Protein 4WBR (pdb70)

Solvent-accessible surface area: 8070 Å² total; per-residue (Å²): 97,42,15,19,79,0,104,6,45,10,26,84,47,123,90,10,40,33,157,69,11,120,56,81,2,1,1,0,0,0,0,2,19,89,12,98,88,66,0,43,72,13,0,111,63,3,8,66,3,2,183,36,5,43,181,31,1,85,116,10,22,3,2,0,1,1,6,2,32,119,55,1,65,40,78,51,0,113,109,38,9,88,100,34,14,114,71,3,43,0,0,5,19,94,81,74,27,4,57,87,0,30,102,23,9,135,16,123,33,114,90,50,109,78,174,153,77,70,20,43,21,69,30,24,52,108,8,16,4,5,38,125,100,30,94,54,57,41,72,17,73,28,193,73,64,47,115,94,1,2,59,29,0,85,170,55,85

Radius of gyration: 14.7 Å; Cα contacts (8 Å, |Δi|>4): 330; chains: 1; bounding box: 41×32×36 Å

Sequence (157 aa):
AIGGPFQQLTDQNGKAVTDKSLKGKPTLIFFGYTHCPDVCPTSLFEISEVLRAMMGKDADDKVNAIFISVDPERDTPATMMKNYLSSSFDPHLEGLSGDPAEIAKVITSYRVYAKKVPTKDGDYTMMDHTALIIYLMDRDGRFVSSPFNLKKRTPEEAAADLKRYL

Secondary structure (DSSP, 8-state):
------EEEETTS-EEETGGGTTS-EEEEEE-TT-SSHHHHHHHHHHHHHHHTGGGGGGSEEEEEES-TTT--HHHHHHHHTTS-TT-EEEE--HHHHHHHHHHTT--EEEEE-STT-EEEEE--PEEEE-TTS-EEEE---SS-HHHHHHHHHTT-

Foldseek 3Di:
DAFDWFWWAWLVRHIDILVNQAQAKEKEFEFALPDDPLVVVLQQLVLLLLVLLPPCSVRHQYEYEYPCQVPCDSPNVVVSCVVGRPRYIYTHHDNVRSVVRCVRNVKDWDWADDPDPDTGIDIDRWMWIAANRRHTDDTADSPDGSNVSNVVSVVRD

B-factor: mean 20.03, std 14.53, range [6.26, 121.95]

Structure (mmCIF, N/CA/C/O backbone):
data_4WBR
#
_entry.id   4WBR
#
_cell.length_a   92.860
_cell.length_b   44.760
_cell.length_c   40.000
_cell.angle_alpha   90.000
_cell.angle_beta   90.000
_cell.angle_gamma   90.000
#
_symmetry.space_group_name_H-M   'P 21 21 2'
#
loop_
_entity.id
_entity.type
_entity.pdbx_description
1 polymer 'Blr1131 protein'
2 non-polymer 'COPPER (II) ION'
3 water water
#
loop_
_atom_site.group_PDB
_atom_site.id
_atom_site.type_symbol
_atom_site.label_atom_id
_atom_site.label_alt_id
_atom_site.label_comp_id
_atom_site.label_asym_id
_atom_site.label_entity_id
_atom_site.label_seq_id
_atom_site.pdbx_PDB_ins_code
_atom_site.Cartn_x
_atom_site.Cartn_y
_atom_site.Cartn_z
_atom_site.occupancy
_atom_site.B_iso_or_equiv
_atom_site.auth_seq_id
_atom_site.auth_comp_id
_atom_site.auth_asym_id
_atom_site.auth_atom_id
_atom_site.pdbx_PDB_model_num
ATOM 1 N N . ALA A 1 1 ? -13.386 -13.210 -8.135 1.00 49.45 40 ALA D N 1
ATOM 2 C CA . ALA A 1 1 ? -12.979 -11.994 -7.402 1.00 35.65 40 ALA D CA 1
ATOM 3 C C . ALA A 1 1 ? -13.936 -10.933 -7.799 1.00 33.59 40 ALA D C 1
ATOM 4 O O . ALA A 1 1 ? -14.178 -10.730 -9.001 1.00 33.31 40 ALA D O 1
ATOM 6 N N . ILE A 1 2 ? -14.376 -10.175 -6.787 1.00 22.16 41 ILE D N 1
ATOM 7 C CA . ILE A 1 2 ? -15.341 -9.072 -6.991 1.00 19.78 41 ILE D CA 1
ATOM 8 C C . ILE A 1 2 ? -14.525 -7.908 -7.527 1.00 18.21 41 ILE D C 1
ATOM 9 O O . ILE A 1 2 ? -13.564 -7.460 -6.867 1.00 22.07 41 ILE D O 1
ATOM 14 N N . GLY A 1 3 ? -14.892 -7.409 -8.703 1.00 16.39 42 GLY D N 1
ATOM 15 C CA . GLY A 1 3 ? -14.206 -6.305 -9.347 1.00 18.20 42 GLY D CA 1
ATOM 16 C C . GLY A 1 3 ? -13.450 -6.941 -10.444 1.00 23.37 42 GLY D C 1
ATOM 17 O O . GLY A 1 3 ? -13.136 -8.097 -10.368 1.00 43.85 42 GLY D O 1
ATOM 18 N N . GLY A 1 4 ? -13.137 -6.206 -11.445 1.00 19.25 43 GLY D N 1
ATOM 19 C CA . GLY A 1 4 ? -12.336 -6.617 -12.572 1.00 20.35 43 GLY D CA 1
ATOM 20 C C . GLY A 1 4 ? -11.709 -5.396 -13.263 1.00 22.09 43 GLY D C 1
ATOM 21 O O . GLY A 1 4 ? -11.981 -4.255 -12.886 1.00 24.61 43 GLY D O 1
ATOM 22 N N . PRO A 1 5 ? -10.977 -5.635 -14.349 1.00 21.17 44 PRO D N 1
ATOM 23 C CA . PRO A 1 5 ? -10.302 -4.584 -15.107 1.00 22.38 44 PRO D CA 1
ATOM 24 C C . PRO A 1 5 ? -11.329 -3.684 -15.755 1.00 24.88 44 PRO D C 1
ATOM 25 O O . PRO A 1 5 ? -12.469 -4.135 -16.090 1.00 26.34 44 PRO D O 1
ATOM 29 N N . PHE A 1 6 ? -10.924 -2.443 -15.960 1.00 22.35 45 PHE D N 1
ATOM 30 C CA . PHE A 1 6 ? -11.755 -1.492 -16.688 1.00 19.43 45 PHE D CA 1
ATOM 31 C C . PHE A 1 6 ? -10.994 -0.283 -17.185 1.00 17.50 45 PHE D C 1
ATOM 32 O O . PHE A 1 6 ? -9.940 0.033 -16.683 1.00 19.46 45 PHE D O 1
ATOM 40 N N . GLN A 1 7 ? -11.598 0.397 -18.161 1.00 18.00 46 GLN D N 1
ATOM 41 C CA A GLN A 1 7 ? -11.049 1.599 -18.723 0.50 19.59 46 GLN D CA 1
ATOM 42 C CA B GLN A 1 7 ? -11.048 1.637 -18.706 0.50 19.25 46 GLN D CA 1
ATOM 43 C C . GLN A 1 7 ? -12.241 2.560 -18.863 1.00 16.46 46 GLN D C 1
ATOM 44 O O . GLN A 1 7 ? -13.084 2.363 -19.730 1.00 16.09 46 GLN D O 1
ATOM 55 N N . LEU A 1 8 ? -12.303 3.576 -18.002 1.00 13.30 47 LEU D N 1
ATOM 56 C CA . LEU A 1 8 ? -13.409 4.530 -17.948 1.00 13.59 47 LEU D CA 1
ATOM 57 C C . LEU A 1 8 ? -12.818 5.963 -17.984 1.00 11.48 47 LEU D C 1
ATOM 58 O O . LEU A 1 8 ? -11.564 6.178 -18.091 1.00 14.67 47 LEU D O 1
ATOM 63 N N . THR A 1 9 ? -13.694 6.952 -17.884 1.00 10.88 48 THR D N 1
ATOM 64 C CA . THR A 1 9 ? -13.313 8.357 -18.032 1.00 10.83 48 THR D CA 1
ATOM 65 C C . THR A 1 9 ? -13.934 9.135 -16.876 1.00 10.80 48 THR D C 1
ATOM 66 O O . THR A 1 9 ? -15.128 8.984 -16.586 1.00 11.84 48 THR D O 1
ATOM 70 N N . ASP A 1 10 ? -13.131 9.968 -16.216 1.00 12.50 49 ASP D N 1
ATOM 71 C CA . ASP A 1 10 ? -13.651 10.730 -15.132 1.00 11.36 49 ASP D CA 1
ATOM 72 C C . ASP A 1 10 ? -14.349 11.990 -15.613 1.00 11.17 49 ASP D C 1
ATOM 73 O O . ASP A 1 10 ? -14.458 12.312 -16.838 1.00 12.86 49 ASP D O 1
ATOM 78 N N . GLN A 1 11 ? -14.877 12.744 -14.666 1.00 11.29 50 GLN D N 1
ATOM 79 C CA . GLN A 1 11 ? -15.780 13.865 -14.981 1.00 11.97 50 GLN D CA 1
ATOM 80 C C . GLN A 1 11 ? -15.033 15.006 -15.677 1.00 13.05 50 GLN D C 1
ATOM 81 O O . GLN A 1 11 ? -15.652 15.922 -16.162 1.00 14.42 50 GLN D O 1
ATOM 87 N N . ASN A 1 12 ? -13.706 14.950 -15.599 1.00 15.38 51 ASN D N 1
ATOM 88 C CA . ASN A 1 12 ? -12.835 15.907 -16.275 1.00 20.63 51 ASN D CA 1
ATOM 89 C C . ASN A 1 12 ? -12.269 15.396 -17.551 1.00 23.22 51 ASN D C 1
ATOM 90 O O . ASN A 1 12 ? -11.492 16.075 -18.164 1.00 29.31 51 ASN D O 1
ATOM 95 N N . GLY A 1 13 ? -12.717 14.209 -17.946 1.00 20.50 52 GLY D N 1
ATOM 96 C CA . GLY A 1 13 ? -12.212 13.615 -19.183 1.00 24.66 52 GLY D CA 1
ATOM 97 C C . GLY A 1 13 ? -10.927 12.825 -19.026 1.00 24.43 52 GLY D C 1
ATOM 98 O O . GLY A 1 13 ? -10.313 12.476 -20.037 1.00 38.23 52 GLY D O 1
ATOM 99 N N . LYS A 1 14 ? -10.453 12.617 -17.803 1.00 22.91 53 LYS D N 1
ATOM 100 C CA . LYS A 1 14 ? -9.216 11.888 -17.617 1.00 25.42 53 LYS D CA 1
ATOM 101 C C . LYS A 1 14 ? -9.478 10.347 -17.636 1.00 22.17 53 LYS D C 1
ATOM 102 O O . LYS A 1 14 ? -10.461 9.865 -17.049 1.00 18.82 53 LYS D O 1
ATOM 108 N N . ALA A 1 15 ? -8.658 9.618 -18.377 1.00 27.10 54 ALA D N 1
ATOM 109 C CA . ALA A 1 15 ? -8.728 8.155 -18.312 1.00 25.16 54 ALA D CA 1
ATOM 110 C C . ALA A 1 15 ? -8.437 7.623 -16.911 1.00 22.47 54 ALA D C 1
ATOM 111 O O . ALA A 1 15 ? -7.423 8.043 -16.238 1.00 28.27 54 ALA D O 1
ATOM 113 N N . VAL A 1 16 ? -9.298 6.692 -16.481 1.00 20.16 55 VAL D N 1
ATOM 114 C CA . VAL A 1 16 ? -9.182 6.054 -15.191 1.00 18.75 55 VAL D CA 1
ATOM 115 C C . VAL A 1 16 ? -9.347 4.565 -15.443 1.00 20.34 55 VAL D C 1
ATOM 116 O O . VAL A 1 16 ? -10.308 4.152 -16.052 1.00 19.09 55 VAL D O 1
ATOM 120 N N . THR A 1 17 ? -8.396 3.780 -14.964 1.00 20.74 56 THR D N 1
ATOM 121 C CA . THR A 1 17 ? -8.470 2.336 -15.044 1.00 19.26 56 THR D CA 1
ATOM 122 C C . THR A 1 17 ? -8.511 1.693 -13.643 1.00 15.62 56 THR D C 1
ATOM 123 O O . THR A 1 17 ? -8.238 2.348 -12.620 1.00 19.94 56 THR D O 1
ATOM 127 N N . ASP A 1 18 ? -8.742 0.387 -13.639 1.00 17.75 57 ASP D N 1
ATOM 128 C CA . ASP A 1 18 ? -8.627 -0.344 -12.375 1.00 16.93 57 ASP D CA 1
ATOM 129 C C . ASP A 1 18 ? -7.235 -0.127 -11.783 1.00 18.07 57 ASP D C 1
ATOM 130 O O . ASP A 1 18 ? -7.055 -0.155 -10.578 1.00 22.30 57 ASP D O 1
ATOM 135 N N . LYS A 1 19 ? -6.228 0.006 -12.652 1.00 18.41 58 LYS D N 1
ATOM 136 C CA . LYS A 1 19 ? -4.852 0.039 -12.181 1.00 17.79 58 LYS D CA 1
ATOM 137 C C . LYS A 1 19 ? -4.612 1.360 -11.516 1.00 18.30 58 LYS D C 1
ATOM 138 O O . LYS A 1 19 ? -3.841 1.429 -10.548 1.00 25.70 58 LYS D O 1
ATOM 144 N N . SER A 1 20 ? -5.330 2.400 -11.953 1.00 20.30 59 SER D N 1
ATOM 145 C CA . SER A 1 20 ? -5.128 3.661 -11.281 1.00 23.10 59 SER D CA 1
ATOM 146 C C . SER A 1 20 ? -5.800 3.782 -9.876 1.00 18.07 59 SER D C 1
ATOM 147 O O . SER A 1 20 ? -5.473 4.670 -9.128 1.00 28.91 59 SER D O 1
ATOM 150 N N . LEU A 1 21 ? -6.651 2.833 -9.523 1.00 21.29 60 LEU D N 1
ATOM 151 C CA . LEU A 1 21 ? -7.272 2.832 -8.207 1.00 20.82 60 LEU D CA 1
ATOM 152 C C . LEU A 1 21 ? -6.340 2.148 -7.174 1.00 22.03 60 LEU D C 1
ATOM 153 O O . LEU A 1 21 ? -6.598 2.221 -5.983 1.00 21.39 60 LEU D O 1
ATOM 158 N N . LYS A 1 22 ? -5.303 1.447 -7.637 1.00 21.27 61 LYS D N 1
ATOM 159 C CA . LYS A 1 22 ? -4.415 0.712 -6.732 1.00 18.36 61 LYS D CA 1
ATOM 160 C C . LYS A 1 22 ? -3.484 1.712 -6.040 1.00 15.47 61 LYS D C 1
ATOM 161 O O . LYS A 1 22 ? -3.154 2.757 -6.600 1.00 20.34 61 LYS D O 1
ATOM 167 N N . GLY A 1 23 ? -3.169 1.423 -4.792 1.00 14.28 62 GLY D N 1
ATOM 168 C CA . GLY A 1 23 ? -2.301 2.215 -3.959 1.00 14.85 62 GLY D CA 1
ATOM 169 C C . GLY A 1 23 ? -3.057 2.924 -2.846 1.00 13.87 62 GLY D C 1
ATOM 170 O O . GLY A 1 23 ? -2.412 3.420 -1.912 1.00 16.83 62 GLY D O 1
ATOM 171 N N . LYS A 1 24 ? -4.385 3.042 -2.956 1.00 13.68 63 LYS D N 1
ATOM 172 C CA . LYS A 1 24 ? -5.242 3.672 -1.920 1.00 12.43 63 LYS D CA 1
ATOM 173 C C . LYS A 1 24 ? -6.438 2.808 -1.694 1.00 12.20 63 LYS D C 1
ATOM 174 O O . LYS A 1 24 ? -6.918 2.162 -2.636 1.00 14.74 63 LYS D O 1
ATOM 180 N N . PRO A 1 25 ? -6.929 2.725 -0.473 1.00 11.93 64 PRO D N 1
ATOM 181 C CA . PRO A 1 25 ? -8.289 2.167 -0.386 1.00 13.80 64 PRO D CA 1
ATOM 182 C C . PRO A 1 25 ? -9.340 2.970 -1.155 1.00 11.21 64 PRO D C 1
ATOM 183 O O . PRO A 1 25 ? -9.186 4.158 -1.335 1.00 11.91 64 PRO D O 1
ATOM 187 N N . THR A 1 26 ? -10.351 2.262 -1.589 1.00 10.15 65 THR D N 1
ATOM 188 C CA . THR A 1 26 ? -11.353 2.765 -2.492 1.00 10.28 65 THR D CA 1
ATOM 189 C C . THR A 1 26 ? -12.773 2.458 -2.062 1.00 9.70 65 THR D C 1
ATOM 190 O O . THR A 1 26 ? -13.110 1.306 -1.818 1.00 11.29 65 THR D O 1
ATOM 194 N N . LEU A 1 27 ? -13.566 3.517 -1.947 1.00 8.05 66 LEU D N 1
ATOM 195 C CA . LEU A 1 27 ? -15.018 3.395 -1.868 1.00 7.26 66 LEU D CA 1
ATOM 196 C C . LEU A 1 27 ? -15.613 3.507 -3.228 1.00 8.13 66 LEU D C 1
ATOM 197 O O . LEU A 1 27 ? -15.306 4.451 -3.933 1.00 9.83 66 LEU D O 1
ATOM 202 N N . ILE A 1 28 ? -16.507 2.561 -3.574 1.00 8.58 67 ILE D N 1
ATOM 203 C CA . ILE A 1 28 ? -17.220 2.647 -4.864 1.00 8.09 67 ILE D CA 1
ATOM 204 C C . ILE A 1 28 ? -18.715 2.603 -4.627 1.00 8.59 67 ILE D C 1
ATOM 205 O O . ILE A 1 28 ? -19.200 1.750 -3.855 1.00 8.40 67 ILE D O 1
ATOM 210 N N . PHE A 1 29 ? -19.441 3.474 -5.284 1.00 7.20 68 PHE D N 1
ATOM 211 C CA . PHE A 1 29 ? -20.913 3.502 -5.308 1.00 7.15 68 PHE D CA 1
ATOM 212 C C . PHE A 1 29 ? -21.353 3.510 -6.766 1.00 7.32 68 PHE D C 1
ATOM 213 O O . PHE A 1 29 ? -20.877 4.320 -7.553 1.00 7.90 68 PHE D O 1
ATOM 221 N N . PHE A 1 30 ? -22.295 2.628 -7.101 1.00 6.74 69 PHE D N 1
ATOM 222 C CA . PHE A 1 30 ? -22.852 2.566 -8.441 1.00 6.26 69 PHE D CA 1
ATOM 223 C C . PHE A 1 30 ? -24.256 3.172 -8.376 1.00 7.46 69 PHE D C 1
ATOM 224 O O . PHE A 1 30 ? -25.074 2.837 -7.488 1.00 8.71 69 PHE D O 1
ATOM 232 N N . GLY A 1 31 ? -24.530 4.096 -9.332 1.00 8.05 70 GLY D N 1
ATOM 233 C CA . GLY A 1 31 ? -25.826 4.743 -9.389 1.00 7.44 70 GLY D CA 1
ATOM 234 C C . GLY A 1 31 ? -25.989 5.544 -10.647 1.00 7.56 70 GLY D C 1
ATOM 235 O O . GLY A 1 31 ? -25.349 5.209 -11.632 1.00 8.49 70 GLY D O 1
ATOM 236 N N . TYR A 1 32 ? -26.763 6.620 -10.620 1.00 7.42 71 TYR D N 1
ATOM 237 C CA . TYR A 1 32 ? -26.984 7.387 -11.787 1.00 7.41 71 TYR D CA 1
ATOM 238 C C . TYR A 1 32 ? -27.480 8.780 -11.381 1.00 8.88 71 TYR D C 1
ATOM 239 O O . TYR A 1 32 ? -28.018 8.975 -10.325 1.00 10.24 71 TYR D O 1
ATOM 248 N N . THR A 1 33 ? -27.281 9.724 -12.268 1.00 9.56 72 THR D N 1
ATOM 249 C CA . THR A 1 33 ? -27.515 11.132 -11.959 1.00 11.23 72 THR D CA 1
ATOM 250 C C . THR A 1 33 ? -28.990 11.500 -11.849 1.00 11.77 72 THR D C 1
ATOM 251 O O . THR A 1 33 ? -29.305 12.494 -11.213 1.00 16.12 72 THR D O 1
ATOM 255 N N . HIS A 1 34 ? -29.872 10.732 -12.446 1.00 11.92 73 HIS D N 1
ATOM 256 C CA . HIS A 1 34 ? -31.300 10.990 -12.405 1.00 14.54 73 HIS D CA 1
ATOM 257 C C . HIS A 1 34 ? -31.975 10.251 -11.278 1.00 14.92 73 HIS D C 1
ATOM 258 O O . HIS A 1 34 ? -33.197 10.140 -11.240 1.00 20.51 73 HIS D O 1
ATOM 265 N N . CYS A 1 35 ? -31.180 9.741 -10.350 1.00 15.18 74 CYS D N 1
ATOM 266 C CA . CYS A 1 35 ? -31.761 9.025 -9.206 1.00 14.86 74 CYS D CA 1
ATOM 267 C C . CYS A 1 35 ? -32.413 9.985 -8.225 1.00 14.79 74 CYS D C 1
ATOM 268 O O . CYS A 1 35 ? -31.762 10.941 -7.743 1.00 20.08 74 CYS D O 1
ATOM 271 N N . PRO A 1 36 ? -33.669 9.706 -7.814 1.00 19.86 75 PRO D N 1
ATOM 272 C CA . PRO A 1 36 ? -34.339 10.695 -6.967 1.00 26.07 75 PRO D CA 1
ATOM 273 C C . PRO A 1 36 ? -33.979 10.726 -5.516 1.00 25.71 75 PRO D C 1
ATOM 274 O O . PRO A 1 36 ? -34.222 11.768 -4.852 1.00 42.11 75 PRO D O 1
ATOM 278 N N . ASP A 1 37 ? -33.474 9.665 -4.928 1.00 29.77 76 ASP D N 1
ATOM 279 C CA . ASP A 1 37 ? -33.315 9.693 -3.467 1.00 29.74 76 ASP D CA 1
ATOM 280 C C . ASP A 1 37 ? -32.080 8.954 -3.017 1.00 23.94 76 ASP D C 1
ATOM 281 O O . ASP A 1 37 ? -31.216 9.512 -2.283 1.00 20.54 76 ASP D O 1
ATOM 286 N N . VAL A 1 38 ? -31.940 7.724 -3.447 1.00 21.27 77 VAL D N 1
ATOM 287 C CA . VAL A 1 38 ? -30.847 6.906 -2.978 1.00 15.73 77 VAL D CA 1
ATOM 288 C C . VAL A 1 38 ? -29.439 7.417 -3.311 1.00 15.50 77 VAL D C 1
ATOM 289 O O . VAL A 1 38 ? -28.586 7.498 -2.435 1.00 14.94 77 VAL D O 1
ATOM 293 N N . CYS A 1 39 ? -29.227 7.815 -4.560 1.00 12.30 78 CYS D N 1
ATOM 294 C CA . CYS A 1 39 ? -27.909 8.273 -4.977 1.00 11.97 78 CYS D CA 1
ATOM 295 C C . CYS A 1 39 ? -27.510 9.594 -4.298 1.00 12.11 78 CYS D C 1
ATOM 296 O O . CYS A 1 39 ? -26.416 9.656 -3.797 1.00 10.87 78 CYS D O 1
ATOM 299 N N . PRO A 1 40 ? -28.396 10.618 -4.304 1.00 11.32 79 PRO D N 1
ATOM 300 C CA . PRO A 1 40 ? -27.910 11.869 -3.658 1.00 11.01 79 PRO D CA 1
ATOM 301 C C . PRO A 1 40 ? -27.687 11.687 -2.154 1.00 12.60 79 PRO D C 1
ATOM 302 O O . PRO A 1 40 ? -26.765 12.220 -1.637 1.00 12.48 79 PRO D O 1
ATOM 306 N N . THR A 1 41 ? -28.498 10.812 -1.530 1.00 11.28 80 THR D N 1
ATOM 307 C CA . THR A 1 41 ? -28.307 10.620 -0.094 1.00 10.96 80 THR D CA 1
ATOM 308 C C . THR A 1 41 ? -26.975 9.819 0.159 1.00 8.63 80 THR D C 1
ATOM 309 O O . THR A 1 41 ? -26.190 10.197 1.005 1.00 9.11 80 THR D O 1
ATOM 313 N N . SER A 1 42 ? -26.731 8.739 -0.606 1.00 9.07 81 SER D N 1
ATOM 314 C CA . SER A 1 42 ? -25.521 7.965 -0.491 1.00 8.96 81 SER D CA 1
ATOM 315 C C . SER A 1 42 ? -24.253 8.792 -0.773 1.00 8.32 81 SER D C 1
ATOM 316 O O . SER A 1 42 ? -23.214 8.766 -0.083 1.00 8.58 81 SER D O 1
ATOM 319 N N . LEU A 1 43 ? -24.326 9.571 -1.857 1.00 7.50 82 LEU D N 1
ATOM 320 C CA . LEU A 1 43 ? -23.167 10.384 -2.264 1.00 7.20 82 LEU D CA 1
ATOM 321 C C . LEU A 1 43 ? -22.939 11.571 -1.254 1.00 6.87 82 LEU D C 1
ATOM 322 O O . LEU A 1 43 ? -21.804 11.944 -0.992 1.00 7.24 82 LEU D O 1
ATOM 327 N N . PHE A 1 44 ? -24.068 12.058 -0.680 1.00 7.48 83 PHE D N 1
ATOM 328 C CA . PHE A 1 44 ? -23.951 13.040 0.406 1.00 7.24 83 PHE D CA 1
ATOM 329 C C . PHE A 1 44 ? -23.266 12.389 1.634 1.00 8.31 83 PHE D C 1
ATOM 330 O O . PHE A 1 44 ? -22.337 12.965 2.201 1.00 8.35 83 PHE D O 1
ATOM 338 N N . GLU A 1 45 ? -23.698 11.179 2.014 1.00 8.28 84 GLU D N 1
ATOM 339 C CA . GLU A 1 45 ? -23.095 10.517 3.149 1.00 8.46 84 GLU D CA 1
ATOM 340 C C . GLU A 1 45 ? -21.603 10.226 2.945 1.00 8.41 84 GLU D C 1
ATOM 341 O O . GLU A 1 45 ? -20.756 10.433 3.801 1.00 9.31 84 GLU D O 1
ATOM 347 N N . ILE A 1 46 ? -21.216 9.825 1.726 1.00 7.47 85 ILE D N 1
ATOM 348 C CA . ILE A 1 46 ? -19.823 9.616 1.386 1.00 7.41 85 ILE D CA 1
ATOM 349 C C . ILE A 1 46 ? -19.037 10.937 1.475 1.00 7.16 85 ILE D C 1
ATOM 350 O O . ILE A 1 46 ? -17.903 11.009 1.916 1.00 8.37 85 ILE D O 1
ATOM 355 N N . SER A 1 47 ? -19.667 12.000 0.958 1.00 7.72 86 SER D N 1
ATOM 356 C CA . SER A 1 47 ? -19.090 13.336 1.021 1.00 7.34 86 SER D CA 1
ATOM 357 C C . SER A 1 47 ? -18.747 13.718 2.458 1.00 6.82 86 SER D C 1
ATOM 358 O O . SER A 1 47 ? -17.742 14.351 2.683 1.00 7.19 86 SER D O 1
ATOM 361 N N . GLU A 1 48 ? -19.638 13.375 3.392 1.00 7.73 87 GLU D N 1
ATOM 362 C CA . GLU A 1 48 ? -19.410 13.763 4.794 1.00 7.81 87 GLU D CA 1
ATOM 363 C C . GLU A 1 48 ? -18.271 12.930 5.390 1.00 8.36 87 GLU D C 1
ATOM 364 O O . GLU A 1 48 ? -17.462 13.472 6.152 1.00 9.08 87 GLU D O 1
ATOM 370 N N . VAL A 1 49 ? -18.174 11.661 4.970 1.00 9.36 88 VAL D N 1
ATOM 371 C CA . VAL A 1 49 ? -17.034 10.873 5.369 1.00 8.15 88 VAL D CA 1
ATOM 372 C C . VAL A 1 49 ? -15.716 11.514 4.867 1.00 9.34 88 VAL D C 1
ATOM 373 O O . VAL A 1 49 ? -14.733 11.632 5.575 1.00 10.46 88 VAL D O 1
ATOM 377 N N . LEU A 1 50 ? -15.706 11.900 3.561 1.00 9.13 89 LEU D N 1
ATOM 378 C CA . LEU A 1 50 ? -14.516 12.515 3.003 1.00 8.48 89 LEU D CA 1
ATOM 379 C C . LEU A 1 50 ? -14.147 13.848 3.711 1.00 9.16 89 LEU D C 1
ATOM 380 O O . LEU A 1 50 ? -12.953 14.049 4.038 1.00 10.16 89 LEU D O 1
ATOM 385 N N . ARG A 1 51 ? -15.170 14.639 4.075 1.00 9.63 90 ARG D N 1
ATOM 386 C CA . ARG A 1 51 ? -14.918 15.861 4.832 1.00 10.74 90 ARG D CA 1
ATOM 387 C C . ARG A 1 51 ? -14.312 15.529 6.204 1.00 10.29 90 ARG D C 1
ATOM 388 O O . ARG A 1 51 ? 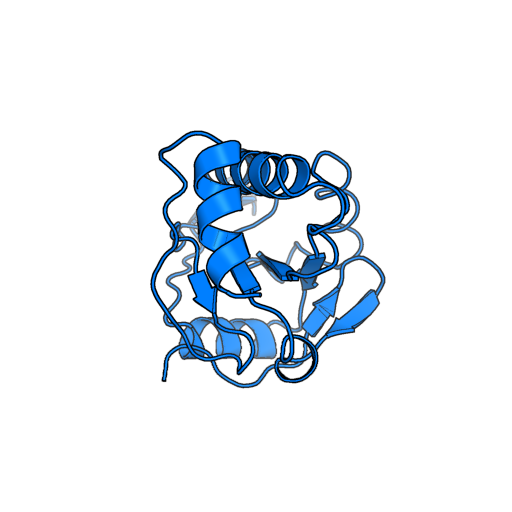-13.339 16.164 6.617 1.00 11.17 90 ARG D O 1
ATOM 396 N N . ALA A 1 52 ? -14.811 14.477 6.843 1.00 8.98 91 ALA D N 1
ATOM 397 C CA . ALA A 1 52 ? -14.330 14.084 8.168 1.00 9.97 91 ALA D CA 1
ATOM 398 C C . ALA A 1 52 ? -12.924 13.462 8.131 1.00 11.41 91 ALA D C 1
ATOM 399 O O . ALA A 1 52 ? -12.284 13.333 9.130 1.00 14.28 91 ALA D O 1
ATOM 401 N N . MET A 1 53 ? -12.449 13.118 6.941 1.00 10.27 92 MET D N 1
ATOM 402 C CA A MET A 1 53 ? -11.087 12.667 6.783 0.40 11.50 92 MET D CA 1
ATOM 403 C CA B MET A 1 53 ? -11.103 12.638 6.733 0.60 11.78 92 MET D CA 1
ATOM 404 C C . MET A 1 53 ? -10.055 13.744 6.747 1.00 11.25 92 MET D C 1
ATOM 405 O O . MET A 1 53 ? -8.831 13.440 6.836 1.00 15.32 92 MET D O 1
ATOM 414 N N . GLY A 1 54 ? -10.527 15.005 6.567 1.00 13.24 93 GLY D N 1
ATOM 415 C CA . GLY A 1 54 ? -9.577 16.117 6.475 1.00 16.14 93 GLY D CA 1
ATOM 416 C C . GLY A 1 54 ? -8.562 15.920 5.377 1.00 17.84 93 GLY D C 1
ATOM 417 O O . GLY A 1 54 ? -8.942 15.504 4.242 1.00 18.02 93 GLY D O 1
ATOM 418 N N . LYS A 1 55 ? -7.288 16.124 5.696 1.00 20.60 94 LYS D N 1
ATOM 419 C CA . LYS A 1 55 ? -6.193 15.944 4.746 1.00 23.75 94 LYS D CA 1
ATOM 420 C C . LYS A 1 55 ? -6.079 14.500 4.192 1.00 22.20 94 LYS D C 1
ATOM 421 O O . LYS A 1 55 ? -5.501 14.248 3.085 1.00 28.50 94 LYS D O 1
ATOM 427 N N . ASP A 1 56 ? -6.592 13.545 4.930 1.00 16.73 95 ASP D N 1
ATOM 428 C CA . ASP A 1 56 ? -6.473 12.197 4.507 1.00 17.63 95 ASP D CA 1
ATOM 429 C C . ASP A 1 56 ? -7.452 11.894 3.375 1.00 14.00 95 ASP D C 1
ATOM 430 O O . ASP A 1 56 ? -7.383 10.814 2.849 1.00 14.04 95 ASP D O 1
ATOM 435 N N . ALA A 1 57 ? -8.390 12.789 3.063 1.00 13.65 96 ALA D N 1
ATOM 436 C CA . ALA A 1 57 ? -9.317 12.537 1.960 1.00 13.67 96 ALA D CA 1
ATOM 437 C C . ALA A 1 57 ? -8.554 12.285 0.679 1.00 11.64 96 ALA D C 1
ATOM 438 O O . ALA A 1 57 ? -8.969 11.375 -0.082 1.00 8.49 96 ALA D O 1
ATOM 440 N N . ASP A 1 58 ? -7.397 12.953 0.479 1.00 13.58 97 ASP D N 1
ATOM 441 C CA A ASP A 1 58 ? -6.571 12.720 -0.717 0.70 14.09 97 ASP D CA 1
ATOM 442 C CA B ASP A 1 58 ? -6.582 12.704 -0.728 0.30 14.69 97 ASP D CA 1
ATOM 443 C C . ASP A 1 58 ? -5.882 11.352 -0.727 1.00 15.50 97 ASP D C 1
ATOM 444 O O . ASP A 1 58 ? -5.362 10.922 -1.727 1.00 17.31 97 ASP D O 1
ATOM 453 N N . LYS A 1 59 ? -5.904 10.670 0.370 1.00 12.96 98 LYS D N 1
ATOM 454 C CA . LYS A 1 59 ? -5.290 9.352 0.475 1.00 11.61 98 LYS D CA 1
ATOM 455 C C . LYS A 1 59 ? -6.203 8.130 0.291 1.00 11.96 98 LYS D C 1
ATOM 456 O O . LYS A 1 59 ? -5.767 6.982 0.411 1.00 11.92 98 LYS D O 1
ATOM 462 N N . VAL A 1 60 ? -7.446 8.408 -0.072 1.00 10.02 99 VAL D N 1
ATOM 463 C CA . VAL A 1 60 ? -8.398 7.386 -0.496 1.00 11.03 99 VAL D CA 1
ATOM 464 C C . VAL A 1 60 ? -8.985 7.753 -1.837 1.00 9.67 99 VAL D C 1
ATOM 465 O O . VAL A 1 60 ? -8.910 8.877 -2.264 1.00 10.68 99 VAL D O 1
ATOM 469 N N . ASN A 1 61 ? -9.564 6.745 -2.502 1.00 10.20 100 ASN D N 1
ATOM 470 C CA . ASN A 1 61 ? -10.351 6.998 -3.712 1.00 9.67 100 ASN D CA 1
ATOM 471 C C . ASN A 1 61 ? -11.852 6.862 -3.312 1.00 9.29 100 ASN D C 1
ATOM 472 O O . ASN A 1 61 ? -12.233 5.933 -2.590 1.00 10.86 100 ASN D O 1
ATOM 477 N N . ALA A 1 62 ? -12.667 7.798 -3.780 1.00 8.48 101 ALA D N 1
ATOM 478 C CA . ALA A 1 62 ? -14.071 7.749 -3.613 1.00 7.69 101 ALA D CA 1
ATOM 479 C C . ALA A 1 62 ? -14.681 7.876 -4.998 1.00 7.40 101 ALA D C 1
ATOM 480 O O . ALA A 1 62 ? -14.568 8.937 -5.595 1.00 7.97 101 ALA D O 1
ATOM 482 N N . ILE A 1 63 ? -15.286 6.793 -5.477 1.00 8.51 102 ILE D N 1
ATOM 483 C CA . ILE A 1 63 ? -15.618 6.679 -6.879 1.00 8.42 102 ILE D CA 1
ATOM 484 C C . ILE A 1 63 ? -17.140 6.454 -7.012 1.00 7.47 102 ILE D C 1
ATOM 485 O O . ILE A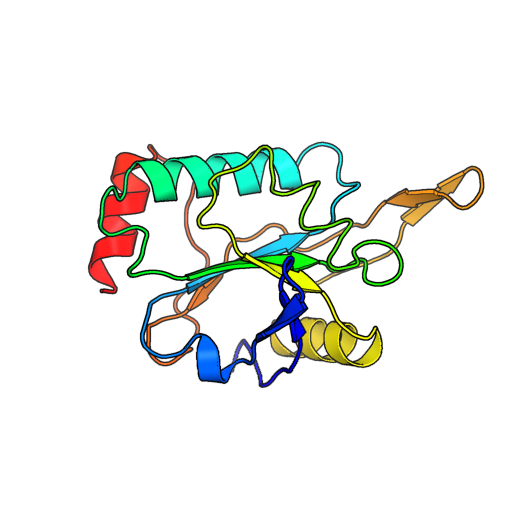 1 63 ? -17.719 5.562 -6.340 1.00 9.03 102 ILE D O 1
ATOM 490 N N . PHE A 1 64 ? -17.735 7.226 -7.923 1.00 7.12 103 PHE D N 1
ATOM 491 C CA . PHE A 1 64 ? -19.157 7.088 -8.295 1.00 6.61 103 PHE D CA 1
ATOM 492 C C . PHE A 1 64 ? -19.184 6.578 -9.724 1.00 7.02 103 PHE D C 1
ATOM 493 O O . PHE A 1 64 ? -18.719 7.293 -10.617 1.00 8.13 103 PHE D O 1
ATOM 501 N N . ILE A 1 65 ? -19.590 5.326 -9.973 1.00 6.90 104 ILE D N 1
ATOM 502 C CA . ILE A 1 65 ? -19.659 4.797 -11.346 1.00 6.89 104 ILE D CA 1
ATOM 503 C C . ILE A 1 65 ? -21.105 4.761 -11.776 1.00 7.49 104 ILE D C 1
ATOM 504 O O . ILE A 1 65 ? -21.990 4.212 -11.138 1.00 7.92 104 ILE D O 1
ATOM 509 N N . SER A 1 66 ? -21.413 5.459 -12.871 1.00 7.52 105 SER D N 1
ATOM 510 C CA . SER A 1 66 ? -22.776 5.477 -13.375 1.00 6.55 105 SER D CA 1
ATOM 511 C C . SER A 1 66 ? -23.121 4.188 -14.101 1.00 7.33 105 SER D C 1
ATOM 512 O O . SER A 1 66 ? -22.403 3.703 -14.967 1.00 9.50 105 SER D O 1
ATOM 515 N N . VAL A 1 67 ? -24.308 3.693 -13.810 1.00 6.85 106 VAL D N 1
ATOM 516 C CA . VAL A 1 67 ? -24.926 2.580 -14.501 1.00 7.90 106 VAL D CA 1
ATOM 517 C C . VAL A 1 67 ? -25.885 3.055 -15.635 1.00 9.04 106 VAL D C 1
ATOM 518 O O . VAL A 1 67 ? -26.577 2.203 -16.265 1.00 10.08 106 VAL D O 1
ATOM 522 N N . ASP A 1 68 ? -25.824 4.341 -15.957 1.00 8.67 107 ASP D N 1
ATOM 523 C CA . ASP A 1 68 ? -26.669 4.947 -16.979 1.00 9.14 107 ASP D CA 1
ATOM 524 C C . ASP A 1 68 ? -25.784 5.676 -18.000 1.00 9.20 107 ASP D C 1
ATOM 525 O O . ASP A 1 68 ? -25.874 6.886 -18.102 1.00 10.90 107 ASP D O 1
ATOM 530 N N . PRO A 1 69 ? -24.962 4.928 -18.758 1.00 13.60 108 PRO D N 1
ATOM 531 C CA . PRO A 1 69 ? -23.997 5.536 -19.677 1.00 14.64 108 PRO D CA 1
ATOM 532 C C . PRO A 1 69 ? -24.636 6.292 -20.846 1.00 15.01 108 PRO D C 1
ATOM 533 O O . PRO A 1 69 ? -23.984 7.156 -21.479 1.00 18.14 108 PRO D O 1
ATOM 537 N N . GLU A 1 70 ? -25.918 6.026 -21.175 1.00 12.24 109 GLU D N 1
ATOM 538 C CA . GLU A 1 70 ? -26.539 6.808 -22.276 1.00 13.23 109 GLU D CA 1
ATOM 539 C C . GLU A 1 70 ? -26.684 8.268 -21.919 1.00 12.57 109 GLU D C 1
ATOM 540 O O . GLU A 1 70 ? -26.731 9.110 -22.792 1.00 14.40 109 GLU D O 1
ATOM 546 N N . ARG A 1 71 ? -26.848 8.561 -20.638 1.00 10.54 110 ARG D N 1
ATOM 547 C CA . ARG A 1 71 ? -27.012 9.941 -20.164 1.00 13.07 110 ARG D CA 1
ATOM 548 C C . ARG A 1 71 ? -25.821 10.466 -19.391 1.00 10.20 110 ARG D C 1
ATOM 549 O O . ARG A 1 71 ? -25.549 11.666 -19.450 1.00 11.97 110 ARG D O 1
ATOM 557 N N . ASP A 1 72 ? -25.143 9.619 -18.586 1.00 11.57 111 ASP D N 1
ATOM 558 C CA . ASP A 1 72 ? -24.163 10.162 -17.619 1.00 7.26 111 ASP D CA 1
ATOM 559 C C . ASP A 1 72 ? -22.777 10.253 -18.269 1.00 9.54 111 ASP D C 1
ATOM 560 O O . ASP A 1 72 ? -21.862 9.491 -17.950 1.00 11.51 111 ASP D O 1
ATOM 565 N N . THR A 1 73 ? -22.637 11.245 -19.152 1.00 10.61 112 THR D N 1
ATOM 566 C CA . THR A 1 73 ? -21.377 11.534 -19.792 1.00 8.82 112 THR D CA 1
ATOM 567 C C . THR A 1 73 ? -20.480 12.338 -18.759 1.00 11.69 112 THR D C 1
ATOM 568 O O . THR A 1 73 ? -20.949 12.816 -17.746 1.00 10.34 112 THR D O 1
ATOM 572 N N . PRO A 1 74 ? -19.180 12.526 -19.068 1.00 10.54 113 PRO D N 1
ATOM 573 C CA . PRO A 1 74 ? -18.344 13.328 -18.192 1.00 9.73 113 PRO D CA 1
ATOM 574 C C . PRO A 1 74 ? -18.897 14.706 -17.831 1.00 10.66 113 PRO D C 1
ATOM 575 O O . PRO A 1 74 ? -18.884 15.098 -16.636 1.00 10.46 113 PRO D O 1
ATOM 579 N N . ALA A 1 75 ? -19.401 15.459 -18.802 1.00 9.28 114 ALA D N 1
ATOM 580 C CA . ALA A 1 75 ? -19.909 16.753 -18.508 1.00 10.15 114 ALA D CA 1
ATOM 581 C C . ALA A 1 75 ? -21.142 16.696 -17.565 1.00 9.25 114 ALA D C 1
ATOM 582 O O . ALA A 1 75 ? -21.294 17.550 -16.668 1.00 10.83 114 ALA D O 1
ATOM 584 N N . THR A 1 76 ? -22.057 15.761 -17.802 1.00 8.73 115 THR D N 1
ATOM 585 C CA . THR A 1 76 ? -23.198 15.548 -16.933 1.00 8.57 115 THR D CA 1
ATOM 586 C C . THR A 1 76 ? -22.729 15.157 -15.549 1.00 8.67 115 THR D C 1
ATOM 587 O O . THR A 1 76 ? -23.269 15.700 -14.540 1.00 9.95 115 THR D O 1
ATOM 591 N N . MET A 1 77 ? -21.800 14.223 -15.460 1.00 9.59 116 MET D N 1
ATOM 592 C CA A MET A 1 77 ? -21.286 13.831 -14.141 0.90 7.93 116 MET D CA 1
ATOM 593 C CA B MET A 1 77 ? -21.309 13.851 -14.136 0.10 8.23 116 MET D CA 1
ATOM 594 C C . MET A 1 77 ? -20.572 14.993 -13.421 1.00 8.40 116 MET D C 1
ATOM 595 O O . MET A 1 77 ? -20.681 15.158 -12.183 1.00 9.07 116 MET D O 1
ATOM 604 N N . LYS A 1 78 ? -19.803 15.810 -14.149 1.00 9.15 117 LYS D N 1
ATOM 605 C CA . LYS A 1 78 ? -19.075 16.923 -13.535 1.00 9.11 117 LYS D CA 1
ATOM 606 C C . LYS A 1 78 ? -20.065 17.874 -12.875 1.00 10.24 117 LYS D C 1
ATOM 607 O O . LYS A 1 78 ? -19.890 18.337 -11.740 1.00 10.63 117 LYS D O 1
ATOM 613 N N . ASN A 1 79 ? -21.091 18.240 -13.597 1.00 9.40 118 ASN D N 1
ATOM 614 C CA . ASN A 1 79 ? -22.054 19.181 -13.091 1.00 11.24 118 ASN D CA 1
ATOM 615 C C . ASN A 1 79 ? -22.845 18.543 -11.910 1.00 10.62 118 ASN D C 1
ATOM 616 O O . ASN A 1 79 ? -23.102 19.198 -10.864 1.00 14.40 118 ASN D O 1
ATOM 621 N N . TYR A 1 80 ? -23.174 17.284 -12.009 1.00 9.87 119 TYR D N 1
ATOM 622 C CA . TYR A 1 80 ? -23.873 16.572 -10.909 1.00 8.41 119 TYR D CA 1
ATOM 623 C C . TYR A 1 80 ? -23.058 16.569 -9.625 1.00 9.15 119 TYR D C 1
ATOM 624 O O . TYR A 1 80 ? -23.527 16.934 -8.504 1.00 10.73 119 TYR D O 1
ATOM 633 N N . LEU A 1 81 ? -21.788 16.240 -9.775 1.00 8.29 120 LEU D N 1
ATOM 634 C CA . LEU A 1 81 ? -20.841 16.155 -8.639 1.00 10.06 120 LEU D CA 1
ATOM 635 C C . LEU A 1 81 ? -20.415 17.487 -8.055 1.00 10.37 120 LEU D C 1
ATOM 636 O O . LEU A 1 81 ? -19.914 17.533 -6.922 1.00 10.09 120 LEU D O 1
ATOM 641 N N . SER A 1 82 ? -20.694 18.576 -8.752 1.00 9.75 121 SER D N 1
ATOM 642 C CA A SER A 1 82 ? -20.430 19.946 -8.295 0.90 10.36 121 SER D CA 1
ATOM 643 C CA B SER A 1 82 ? -20.404 19.926 -8.298 0.10 9.76 121 SER D CA 1
ATOM 644 C C . SER A 1 82 ? -21.061 20.287 -6.969 1.00 10.45 121 SER D C 1
ATOM 645 O O . SER A 1 82 ? -20.568 21.203 -6.297 1.00 14.70 121 SER D O 1
ATOM 650 N N . SER A 1 83 ? -22.157 19.622 -6.649 1.00 9.70 122 SER D N 1
ATOM 651 C CA . SER A 1 83 ? -22.917 19.848 -5.376 1.00 10.01 122 SER D CA 1
ATOM 652 C C . SER A 1 83 ? -22.279 19.069 -4.216 1.00 8.87 122 SER D C 1
ATOM 653 O O . SER A 1 83 ? -22.675 19.302 -3.076 1.00 9.64 122 SER D O 1
ATOM 656 N N . PHE A 1 84 ? -21.405 18.109 -4.505 1.00 7.56 123 PHE D N 1
ATOM 657 C CA . PHE A 1 84 ? -20.919 17.105 -3.538 1.00 6.73 123 PHE D CA 1
ATOM 658 C C . PHE A 1 84 ? -19.453 17.374 -3.179 1.00 7.17 123 PHE D C 1
ATOM 659 O O . PHE A 1 84 ? -18.886 18.406 -3.557 1.00 10.35 123 PHE D O 1
ATOM 667 N N . ASP A 1 85 ? -18.850 16.561 -2.317 1.00 7.72 124 ASP D N 1
ATOM 668 C CA . ASP A 1 85 ? -17.453 16.818 -1.977 1.00 9.00 124 ASP D CA 1
ATOM 669 C C . ASP A 1 85 ? -16.574 16.730 -3.225 1.00 10.35 124 ASP D C 1
ATOM 670 O O . ASP A 1 85 ? -16.747 15.798 -4.034 1.00 8.33 124 ASP D O 1
ATOM 675 N N . PRO A 1 86 ? -15.589 17.621 -3.380 1.00 10.39 125 PRO D N 1
ATOM 676 C CA . PRO A 1 86 ? -14.776 17.661 -4.579 1.00 10.90 125 PRO D CA 1
ATOM 677 C C . PRO A 1 86 ? -13.831 16.506 -4.746 1.00 10.68 125 PRO D C 1
ATOM 678 O O . PRO A 1 86 ? -13.337 16.243 -5.844 1.00 13.59 125 PRO D O 1
ATOM 682 N N . HIS A 1 87 ? -13.690 15.650 -3.701 1.00 10.13 126 HIS D N 1
ATOM 683 C CA . HIS A 1 87 ? -12.848 14.438 -3.826 1.00 10.71 126 HIS D CA 1
ATOM 684 C C . HIS A 1 87 ? -13.518 13.300 -4.592 1.00 10.20 126 HIS D C 1
ATOM 685 O O . HIS A 1 87 ? -12.839 12.401 -5.021 1.00 10.93 126 HIS D O 1
ATOM 692 N N . LEU A 1 88 ? -14.840 13.335 -4.681 1.00 9.45 127 LEU D N 1
ATOM 693 C CA . LEU A 1 88 ? -15.583 12.313 -5.461 1.00 8.21 127 LEU D CA 1
ATOM 694 C C . LEU A 1 88 ? -15.168 12.371 -6.935 1.00 7.64 127 LEU D C 1
ATOM 695 O O . LEU A 1 88 ? -15.152 13.447 -7.548 1.00 13.24 127 LEU D O 1
ATOM 700 N N . GLU A 1 89 ? -14.810 11.192 -7.439 1.00 8.69 128 GLU D N 1
ATOM 701 C CA . GLU A 1 89 ? -14.498 11.001 -8.837 1.00 9.70 128 GLU D CA 1
ATOM 702 C C . GLU A 1 89 ? -15.669 10.225 -9.491 1.00 10.16 128 GLU D C 1
ATOM 703 O O . GLU A 1 89 ? -15.985 9.102 -9.063 1.00 12.77 128 GLU D O 1
ATOM 709 N N . GLY A 1 90 ? -16.260 10.794 -10.572 1.00 8.34 129 GLY D N 1
ATOM 710 C CA . GLY A 1 90 ? -17.393 10.183 -11.254 1.00 8.56 129 GLY D CA 1
ATOM 711 C C . GLY A 1 90 ? -16.875 9.541 -12.534 1.00 9.74 129 GLY D C 1
ATOM 712 O O . GLY A 1 90 ? -16.140 10.235 -13.311 1.00 11.38 129 GLY D O 1
ATOM 713 N N . LEU A 1 91 ? -17.177 8.276 -12.715 1.00 7.98 130 LEU D N 1
ATOM 714 C CA . LEU A 1 91 ? -16.688 7.540 -13.904 1.00 8.61 130 LEU D CA 1
ATOM 715 C C . LEU A 1 91 ? -17.814 7.181 -14.883 1.00 8.90 130 LEU D C 1
ATOM 716 O O . LEU A 1 91 ? -18.842 6.686 -14.492 1.00 9.84 130 LEU D O 1
ATOM 721 N N . SER A 1 92 ? -17.552 7.602 -16.128 1.00 11.43 131 SER D N 1
ATOM 722 C CA . SER A 1 92 ? -18.370 7.413 -17.285 1.00 12.36 131 SER D CA 1
ATOM 723 C C . SER A 1 92 ? -17.677 6.429 -18.217 1.00 10.75 131 SER D C 1
ATOM 724 O O . SER A 1 92 ? -16.473 6.254 -18.164 1.00 11.01 131 SER D O 1
ATOM 727 N N . GLY A 1 93 ? -18.411 5.88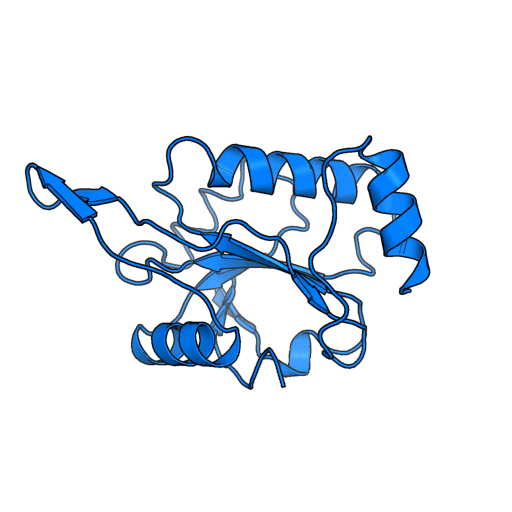0 -19.146 1.00 12.40 132 GLY D N 1
ATOM 728 C CA . GLY A 1 93 ? -17.749 4.967 -20.061 1.00 14.74 132 GLY D CA 1
ATOM 729 C C . GLY A 1 93 ? -18.639 4.608 -21.229 1.00 11.12 132 GLY D C 1
ATOM 730 O O . GLY A 1 93 ? -19.829 4.830 -21.251 1.00 12.14 132 GLY D O 1
ATOM 731 N N . ASP A 1 94 ? -17.950 3.996 -22.193 1.00 12.21 133 ASP D N 1
ATOM 732 C CA . ASP A 1 94 ? -18.654 3.345 -23.286 1.00 11.94 133 ASP D CA 1
ATOM 733 C C . ASP A 1 94 ? -19.629 2.317 -22.712 1.00 10.53 133 ASP D C 1
ATOM 734 O O . ASP A 1 94 ? -19.289 1.608 -21.749 1.00 11.37 133 ASP D O 1
ATOM 739 N N . PRO A 1 95 ? -20.823 2.240 -23.266 1.00 12.06 134 PRO D N 1
ATOM 740 C CA . PRO A 1 95 ? -21.796 1.224 -22.795 1.00 14.07 134 PRO D CA 1
ATOM 741 C C . PRO A 1 95 ? -21.247 -0.172 -22.694 1.00 11.97 134 PRO D C 1
ATOM 742 O O . PRO A 1 95 ? -21.610 -0.948 -21.756 1.00 13.75 134 PRO D O 1
ATOM 746 N N . ALA A 1 96 ? -20.325 -0.532 -23.589 1.00 13.21 135 ALA D N 1
ATOM 747 C CA . ALA A 1 96 ? -19.702 -1.852 -23.503 1.00 12.05 135 ALA D CA 1
ATOM 748 C C . ALA A 1 96 ? -18.878 -2.003 -22.242 1.00 10.64 135 ALA D C 1
ATOM 749 O O . ALA A 1 96 ? -18.917 -3.052 -21.569 1.00 12.78 135 ALA D O 1
ATOM 751 N N . GLU A 1 97 ? -18.122 -0.986 -21.935 1.00 10.90 136 GLU D N 1
ATOM 752 C CA . GLU A 1 97 ? -17.274 -1.046 -20.768 1.00 11.52 136 GLU D CA 1
ATOM 753 C C . GLU A 1 97 ? -18.063 -1.008 -19.493 1.00 9.83 136 GLU D C 1
ATOM 754 O O . GLU A 1 97 ? -17.739 -1.764 -18.529 1.00 10.53 136 GLU D O 1
ATOM 760 N N . ILE A 1 98 ? -19.132 -0.222 -19.442 1.00 8.76 137 ILE D N 1
ATOM 761 C CA . ILE A 1 98 ? -19.956 -0.199 -18.234 1.00 9.54 137 ILE D CA 1
ATOM 762 C C . ILE A 1 98 ? -20.638 -1.553 -18.045 1.00 7.90 137 ILE D C 1
ATOM 763 O O . ILE A 1 98 ? -20.741 -2.051 -16.901 1.00 9.54 137 ILE D O 1
ATOM 768 N N . ALA A 1 99 ? -21.110 -2.214 -19.125 1.00 9.01 138 ALA D N 1
ATOM 769 C CA . ALA A 1 99 ? -21.788 -3.487 -18.951 1.00 10.00 138 ALA D CA 1
ATOM 770 C C . ALA A 1 99 ? -20.778 -4.523 -18.395 1.00 7.91 138 ALA D C 1
ATOM 771 O O . ALA A 1 99 ? -21.119 -5.347 -17.503 1.00 8.58 138 ALA D O 1
ATOM 773 N N . LYS A 1 100 ? -19.531 -4.458 -18.846 1.00 8.48 139 LYS D N 1
ATOM 774 C CA . LYS A 1 100 ? -18.463 -5.308 -18.342 1.00 10.20 139 LYS D CA 1
ATOM 775 C C . LYS A 1 100 ? -18.187 -5.083 -16.861 1.00 10.62 139 LYS D C 1
ATOM 776 O O . LYS A 1 100 ? -18.070 -6.049 -16.093 1.00 10.06 139 LYS D O 1
ATOM 782 N N . VAL A 1 101 ? -18.089 -3.826 -16.445 1.00 10.11 140 VAL D N 1
ATOM 783 C CA . VAL A 1 101 ? -17.801 -3.499 -15.045 1.00 10.23 140 VAL D CA 1
ATOM 784 C C . VAL A 1 101 ? -18.940 -3.924 -14.194 1.00 8.47 140 VAL D C 1
ATOM 785 O O . VAL A 1 101 ? -18.738 -4.395 -13.074 1.00 8.87 140 VAL D O 1
ATOM 789 N N . ILE A 1 102 ? -20.160 -3.700 -14.653 1.00 8.71 141 ILE D N 1
ATOM 790 C CA . ILE A 1 102 ? -21.367 -4.151 -13.896 1.00 8.78 141 ILE D CA 1
ATOM 791 C C . ILE A 1 102 ? -21.277 -5.660 -13.594 1.00 8.96 141 ILE D C 1
ATOM 792 O O . ILE A 1 102 ? -21.457 -6.163 -12.461 1.00 10.29 141 ILE D O 1
ATOM 797 N N . THR A 1 103 ? -20.906 -6.423 -14.630 1.00 8.97 142 THR D N 1
ATOM 798 C CA . THR A 1 103 ? -20.810 -7.891 -14.423 1.00 8.43 142 THR D CA 1
ATOM 799 C C . THR A 1 103 ? -19.694 -8.193 -13.434 1.00 9.09 142 THR D C 1
ATOM 800 O O . THR A 1 103 ? -19.909 -8.969 -12.481 1.00 10.54 142 THR D O 1
ATOM 804 N N . SER A 1 104 ? -18.514 -7.628 -13.586 1.00 10.27 143 SER D N 1
ATOM 805 C CA . SER A 1 104 ? -17.386 -8.032 -12.739 1.00 10.33 143 SER D CA 1
ATOM 806 C C . SER A 1 104 ? -17.549 -7.574 -11.300 1.00 10.43 143 SER D C 1
ATOM 807 O O . SER A 1 104 ? -17.109 -8.281 -10.389 1.00 10.70 143 SER D O 1
ATOM 810 N N . TYR A 1 105 ? -18.248 -6.461 -11.073 1.00 9.32 144 TYR D N 1
ATOM 811 C CA . TYR A 1 105 ? -18.523 -5.999 -9.704 1.00 8.89 144 TYR D CA 1
ATOM 812 C C . TYR A 1 105 ? -19.838 -6.580 -9.145 1.00 9.56 144 TYR D C 1
ATOM 813 O O . TYR A 1 105 ? -20.252 -6.234 -8.060 1.00 9.42 144 TYR D O 1
ATOM 822 N N . ARG A 1 106 ? -20.483 -7.544 -9.852 1.00 8.60 145 ARG D N 1
ATOM 823 C CA . ARG A 1 106 ? -21.704 -8.133 -9.417 1.00 8.15 145 ARG D CA 1
ATOM 824 C C . ARG A 1 106 ? -22.798 -7.118 -9.101 1.00 8.41 145 ARG D C 1
ATOM 825 O O . ARG A 1 106 ? -23.610 -7.264 -8.175 1.00 10.11 145 ARG D O 1
ATOM 833 N N . VAL A 1 107 ? -22.874 -6.079 -9.951 1.00 8.06 146 VAL D N 1
ATOM 834 C CA . VAL A 1 107 ? -23.866 -5.040 -9.843 1.00 7.97 146 VAL D CA 1
ATOM 835 C C . VAL A 1 107 ? -25.173 -5.461 -10.475 1.00 7.27 146 VAL D C 1
ATOM 836 O O . VAL A 1 107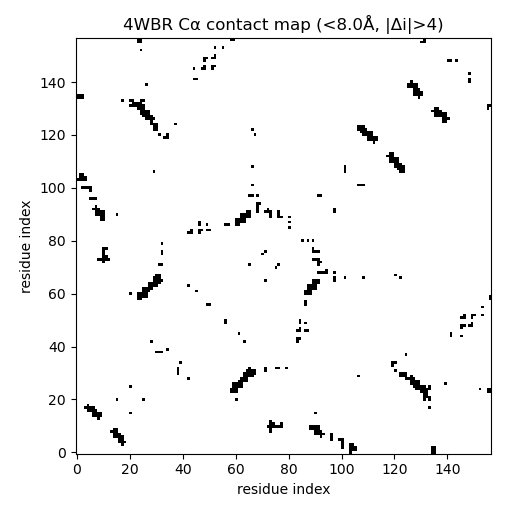 ? -25.149 -6.129 -11.561 1.00 9.76 146 VAL D O 1
ATOM 840 N N . TYR A 1 108 ? -26.310 -5.057 -9.916 1.00 7.05 147 TYR D N 1
ATOM 841 C CA . TYR A 1 108 ? -27.592 -5.170 -10.476 1.00 10.12 147 TYR D CA 1
ATOM 842 C C . TYR A 1 108 ? -27.947 -3.803 -11.012 1.00 11.18 147 TYR D C 1
ATOM 843 O O . TYR A 1 108 ? -27.878 -2.815 -10.277 1.00 9.67 147 TYR D O 1
ATOM 852 N N . ALA A 1 109 ? -28.359 -3.724 -12.269 1.00 10.57 148 ALA D N 1
ATOM 853 C CA . ALA A 1 109 ? -28.863 -2.441 -12.869 1.00 10.44 148 ALA D CA 1
ATOM 854 C C . ALA A 1 109 ? -29.967 -2.863 -13.872 1.00 10.59 148 ALA D C 1
ATOM 855 O O . ALA A 1 109 ? -29.788 -3.777 -14.716 1.00 15.54 148 ALA D O 1
ATOM 857 N N . LYS A 1 110 ? -31.095 -2.176 -13.792 1.00 11.20 149 LYS D N 1
ATOM 858 C CA . LYS A 1 110 ? -32.243 -2.417 -14.660 1.00 13.51 149 LYS D CA 1
ATOM 859 C C . LYS A 1 110 ? -32.922 -1.103 -14.974 1.00 13.85 149 LYS D C 1
ATOM 860 O O . LYS A 1 110 ? -33.300 -0.397 -14.077 1.00 14.16 149 LYS D O 1
ATOM 866 N N . LYS A 1 111 ? -33.109 -0.824 -16.274 1.00 16.06 150 LYS D N 1
ATOM 867 C CA . LYS A 1 111 ? -33.859 0.337 -16.702 1.00 20.28 150 LYS D CA 1
ATOM 868 C C . LYS A 1 111 ? -35.339 0.101 -16.472 1.00 20.08 150 LYS D C 1
ATOM 869 O O . LYS A 1 111 ? -35.862 -1.008 -16.806 1.00 27.35 150 LYS D O 1
ATOM 875 N N . VAL A 1 112 ? -36.024 1.151 -16.023 1.00 20.72 151 VAL D N 1
ATOM 876 C CA . VAL A 1 112 ? -37.428 1.146 -15.712 1.00 21.54 151 VAL D CA 1
ATOM 877 C C . VAL A 1 112 ? -38.081 2.355 -16.402 1.00 24.86 151 VAL D C 1
ATOM 878 O O . VAL A 1 112 ? -38.077 3.484 -15.856 1.00 26.48 151 VAL D O 1
ATOM 882 N N . PRO A 1 113 ? -38.648 2.123 -17.601 1.00 27.57 152 PRO D N 1
ATOM 883 C CA . PRO A 1 113 ? -39.285 3.215 -18.382 1.00 30.86 152 PRO D CA 1
ATOM 884 C C . PRO A 1 113 ? -40.392 3.910 -17.580 1.00 33.66 152 PRO D C 1
ATOM 885 O O . PRO A 1 113 ? -41.171 3.222 -16.878 1.00 42.77 152 PRO D O 1
ATOM 889 N N . THR A 1 114 ? -40.453 5.248 -17.640 1.00 38.75 153 THR D N 1
ATOM 890 C CA . THR A 1 114 ? -41.519 5.966 -16.945 1.00 40.34 153 THR D CA 1
ATOM 891 C C . THR A 1 114 ? -42.506 6.388 -18.006 1.00 47.12 153 THR D C 1
ATOM 892 O O . THR A 1 114 ? -43.510 5.702 -18.246 1.00 61.17 153 THR D O 1
ATOM 896 N N . LYS A 1 115 ? -42.209 7.511 -18.644 1.00 56.91 154 LYS D N 1
ATOM 897 C CA . LYS A 1 115 ? -43.127 8.099 -19.609 1.00 50.56 154 LYS D CA 1
ATOM 898 C C . LYS A 1 115 ? -42.349 9.083 -20.387 1.00 58.09 154 LYS D C 1
ATOM 899 O O . LYS A 1 115 ? -41.545 9.855 -19.832 1.00 59.88 154 LYS D O 1
ATOM 905 N N . ASP A 1 116 ? -42.569 9.010 -21.690 1.00 60.64 155 ASP D N 1
ATOM 906 C CA . ASP A 1 116 ? -42.003 9.932 -22.669 1.00 48.52 155 ASP D CA 1
ATOM 907 C C . ASP A 1 116 ? -40.518 9.807 -22.890 1.00 61.53 155 ASP D C 1
ATOM 908 O O . ASP A 1 116 ? -39.853 10.825 -23.146 1.00 61.55 155 ASP D O 1
ATOM 913 N N . GLY A 1 117 ? -40.009 8.571 -22.834 1.00 76.55 156 GLY D N 1
ATOM 914 C CA . GLY A 1 117 ? -38.603 8.290 -23.133 1.00 76.80 156 GLY D CA 1
ATOM 915 C C . GLY A 1 117 ? -37.748 8.507 -21.916 1.00 71.65 156 GLY D C 1
ATOM 916 O O . GLY A 1 117 ? -36.513 8.327 -21.966 1.00 62.01 156 GLY D O 1
ATOM 917 N N . ASP A 1 118 ? -38.384 8.892 -20.810 1.00 62.45 157 ASP D N 1
ATOM 918 C CA . ASP A 1 118 ? -37.631 8.965 -19.560 1.00 36.95 157 ASP D CA 1
ATOM 919 C C . ASP A 1 118 ? -37.683 7.631 -18.850 1.00 28.67 157 ASP D C 1
ATOM 920 O O . ASP A 1 118 ? -38.459 6.737 -19.221 1.00 31.05 157 ASP D O 1
ATOM 925 N N . TYR A 1 119 ? -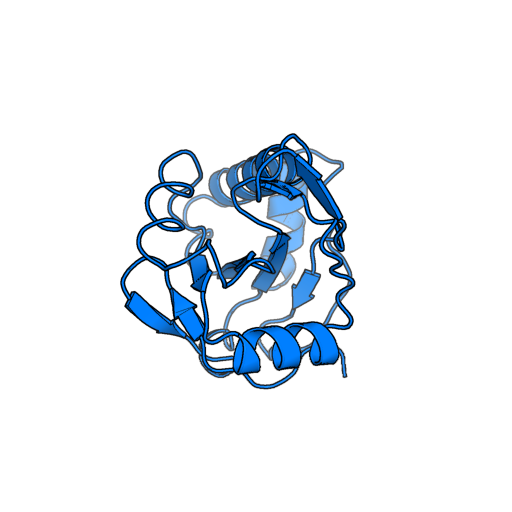36.758 7.490 -17.900 1.00 22.83 158 TYR D N 1
ATOM 926 C CA . TYR A 1 119 ? -36.598 6.264 -17.150 1.00 20.81 158 TYR D CA 1
ATOM 927 C C . TYR A 1 119 ? -35.845 6.469 -15.883 1.00 20.96 158 TYR D C 1
ATOM 928 O O . TYR A 1 119 ? -35.049 7.393 -15.705 1.00 22.29 158 TYR D O 1
ATOM 937 N N . THR A 1 120 ? -36.122 5.563 -14.967 1.00 19.84 159 THR D N 1
ATOM 938 C CA . THR A 1 120 ? -35.291 5.423 -13.768 1.00 20.01 159 THR D CA 1
ATOM 939 C C . THR A 1 120 ? -34.526 4.144 -13.927 1.00 15.75 159 THR D C 1
ATOM 940 O O . THR A 1 120 ? -34.680 3.434 -14.913 1.00 15.80 159 THR D O 1
ATOM 944 N N . MET A 1 121 ? -33.650 3.892 -12.951 1.00 15.32 160 MET D N 1
ATOM 945 C CA A MET A 1 121 ? -32.898 2.652 -12.873 0.50 13.15 160 MET D CA 1
ATOM 946 C CA B MET A 1 121 ? -32.954 2.647 -12.864 0.50 13.05 160 MET D CA 1
ATOM 947 C C . MET A 1 121 ? -33.020 2.051 -11.479 1.00 13.04 160 MET D C 1
ATOM 948 O O . MET A 1 121 ? -32.818 2.753 -10.468 1.00 16.84 160 MET D O 1
ATOM 957 N N . ASP A 1 122 ? -33.289 0.746 -11.429 1.00 14.56 161 ASP D N 1
ATOM 958 C CA . ASP A 1 122 ? -33.164 -0.017 -10.176 1.00 12.79 161 ASP D CA 1
ATOM 959 C C . ASP A 1 122 ? -31.732 -0.406 -10.166 1.00 10.87 161 ASP D C 1
ATOM 960 O O . ASP A 1 122 ? -31.196 -0.914 -11.171 1.00 14.45 161 ASP D O 1
ATOM 965 N N . HIS A 1 123 ? -31.060 -0.286 -9.021 1.00 10.39 162 HIS D N 1
ATOM 966 C CA . HIS A 1 123 ? -29.652 -0.632 -8.986 1.00 8.86 162 HIS D CA 1
ATOM 967 C C . HIS A 1 123 ? -29.125 -0.983 -7.578 1.00 8.61 162 HIS D C 1
ATOM 968 O O . HIS A 1 123 ? -29.640 -0.549 -6.591 1.00 10.97 162 HIS D O 1
ATOM 975 N N . THR A 1 124 ? -27.982 -1.661 -7.586 1.00 9.10 163 THR D N 1
ATOM 976 C CA . THR A 1 124 ? -27.275 -1.920 -6.329 1.00 9.16 163 THR D CA 1
ATOM 977 C C . THR A 1 124 ? -27.032 -0.618 -5.573 1.00 9.01 163 THR D C 1
ATOM 978 O O . THR A 1 124 ? -26.543 0.341 -6.129 1.00 9.92 163 THR D O 1
ATOM 982 N N . ALA A 1 125 ? -27.293 -0.693 -4.271 1.00 8.17 164 ALA D N 1
ATOM 983 C CA . ALA A 1 125 ? -27.205 0.449 -3.348 1.00 11.27 164 ALA D CA 1
ATOM 984 C C . ALA A 1 125 ? -26.082 0.399 -2.353 1.00 8.87 164 ALA D C 1
ATOM 985 O O . ALA A 1 125 ? -25.819 1.353 -1.654 1.00 10.57 164 ALA D O 1
ATOM 987 N N . LEU A 1 126 ? -25.381 -0.720 -2.315 1.00 8.28 165 LEU D N 1
ATOM 988 C CA . LEU A 1 126 ? -24.309 -0.910 -1.358 1.00 8.24 165 LEU D CA 1
ATOM 989 C C . LEU A 1 126 ? -23.102 -0.092 -1.759 1.00 8.64 165 LEU D C 1
ATOM 990 O O . LEU A 1 126 ? -22.876 0.264 -2.916 1.00 9.33 165 LEU D O 1
ATOM 995 N N . ILE A 1 127 ? -22.285 0.229 -0.773 1.00 7.06 166 ILE D N 1
ATOM 996 C CA A ILE A 1 127 ? -20.992 0.872 -0.955 0.50 7.31 166 ILE D CA 1
ATOM 997 C CA B ILE A 1 127 ? -20.998 0.879 -0.973 0.50 7.15 166 ILE D CA 1
ATOM 998 C C . ILE A 1 127 ? -19.864 -0.142 -0.841 1.00 7.59 166 ILE D C 1
ATOM 999 O O . ILE A 1 127 ? -19.796 -0.912 0.141 1.00 8.28 166 ILE D O 1
ATOM 1008 N N . TYR A 1 128 ? -19.043 -0.247 -1.866 1.00 7.32 167 TYR D N 1
ATOM 1009 C CA . TYR A 1 128 ? -17.949 -1.213 -1.892 1.00 7.19 167 TYR D CA 1
ATOM 1010 C C . TYR A 1 128 ? -16.717 -0.629 -1.269 1.00 8.78 167 TYR D C 1
ATOM 1011 O O . TYR A 1 128 ? -16.333 0.479 -1.595 1.00 9.98 167 TYR D O 1
ATOM 1020 N N . LEU A 1 129 ? -16.037 -1.374 -0.398 1.00 7.62 168 LEU D N 1
ATOM 1021 C CA . LEU A 1 129 ? -14.716 -1.028 0.055 1.00 7.86 168 LEU D CA 1
ATOM 1022 C C . LEU A 1 129 ? -13.721 -1.977 -0.568 1.00 8.89 168 LEU D C 1
ATOM 1023 O O . LEU A 1 129 ? -13.807 -3.223 -0.344 1.00 9.45 168 LEU D O 1
ATOM 1028 N N . MET A 1 130 ? -12.786 -1.438 -1.333 1.00 9.18 169 MET D N 1
ATOM 1029 C CA . MET A 1 130 ? -11.667 -2.211 -1.946 1.00 9.97 169 MET D CA 1
ATOM 1030 C C . MET A 1 130 ? -10.385 -1.737 -1.208 1.00 9.40 169 MET D C 1
ATOM 1031 O O . MET A 1 130 ? -10.244 -0.533 -0.906 1.00 10.27 169 MET D O 1
ATOM 1036 N N . ASP A 1 131 ? -9.501 -2.683 -0.908 1.00 10.75 170 ASP D N 1
ATOM 1037 C CA . ASP A 1 131 ? -8.240 -2.324 -0.317 1.00 10.54 170 ASP D CA 1
ATOM 1038 C C . ASP A 1 131 ? -7.303 -1.641 -1.280 1.00 12.69 170 ASP D C 1
ATOM 1039 O O . ASP A 1 131 ? -7.592 -1.540 -2.499 1.00 14.80 170 ASP D O 1
ATOM 1044 N N . ARG A 1 132 ? -6.111 -1.258 -0.767 1.00 13.97 171 ARG D N 1
ATOM 1045 C CA . ARG A 1 132 ? -5.124 -0.576 -1.642 1.00 16.81 171 ARG D CA 1
ATOM 1046 C C . ARG A 1 132 ? -4.569 -1.492 -2.769 1.00 17.21 171 ARG D C 1
ATOM 1047 O O . ARG A 1 132 ? -3.939 -1.001 -3.723 1.00 20.79 171 ARG D O 1
ATOM 1055 N N . ASP A 1 133 ? -4.786 -2.810 -2.676 1.00 16.18 172 ASP D N 1
ATOM 1056 C CA . ASP A 1 133 ? -4.416 -3.741 -3.791 1.00 18.52 172 ASP D CA 1
ATOM 1057 C C . ASP A 1 133 ? -5.574 -3.988 -4.753 1.00 21.44 172 ASP D C 1
ATOM 1058 O O . ASP A 1 133 ? -5.481 -4.805 -5.642 1.00 23.91 172 ASP D O 1
ATOM 1063 N N . GLY A 1 134 ? -6.689 -3.294 -4.522 1.00 17.81 173 GLY D N 1
ATOM 1064 C CA . GLY A 1 134 ? -7.875 -3.423 -5.341 1.00 20.93 173 GLY D CA 1
ATOM 1065 C C . GLY A 1 134 ? -8.700 -4.652 -5.046 1.00 20.90 173 GLY D C 1
ATOM 1066 O O . GLY A 1 134 ? -9.611 -5.017 -5.801 1.00 28.76 173 GLY D O 1
ATOM 1067 N N . ARG A 1 135 ? -8.442 -5.271 -3.907 1.00 17.18 174 ARG D N 1
ATOM 1068 C CA . ARG A 1 135 ? -9.169 -6.444 -3.467 1.00 19.13 174 ARG D CA 1
ATOM 1069 C C . ARG A 1 135 ? -10.406 -6.038 -2.651 1.00 15.32 174 ARG D C 1
ATOM 1070 O O . ARG A 1 135 ? -10.284 -5.248 -1.730 1.00 15.27 174 ARG D O 1
ATOM 1078 N N . PHE A 1 136 ? -11.579 -6.582 -3.002 1.00 14.39 175 PHE D N 1
ATOM 1079 C CA . PHE A 1 136 ? -12.769 -6.396 -2.241 1.00 13.21 175 PHE D CA 1
ATOM 1080 C C . PHE A 1 136 ? -12.503 -6.772 -0.778 1.00 13.70 175 PHE D C 1
ATOM 1081 O O . PHE A 1 136 ? -11.974 -7.875 -0.474 1.00 17.37 175 PHE D O 1
ATOM 1089 N N . VAL A 1 137 ? -12.895 -5.864 0.131 1.00 10.66 176 VAL D N 1
ATOM 1090 C CA . VAL A 1 137 ? -12.905 -6.116 1.570 1.00 11.31 176 VAL D CA 1
ATOM 1091 C C . VAL A 1 137 ? -14.314 -6.536 2.037 1.00 11.43 176 VAL D C 1
ATOM 1092 O O . VAL A 1 137 ? -14.490 -7.604 2.651 1.00 13.32 176 VAL D O 1
ATOM 1096 N N . SER A 1 138 ? -15.259 -5.656 1.831 1.00 10.90 177 SER D N 1
ATOM 1097 C CA A SER A 1 138 ? -16.627 -5.794 2.333 0.70 10.47 177 SER D CA 1
ATOM 1098 C CA B SER A 1 138 ? -16.598 -5.788 2.371 0.30 10.31 177 SER D CA 1
ATOM 1099 C C . SER A 1 138 ? -17.396 -4.668 1.800 1.00 8.25 177 SER D C 1
ATOM 1100 O O . SER A 1 138 ? -16.802 -3.639 1.386 1.00 9.21 177 SER D O 1
ATOM 1105 N N . PRO A 1 139 ? -18.722 -4.758 1.887 1.00 9.07 178 PRO D N 1
ATOM 1106 C CA . PRO A 1 139 ? -19.464 -3.523 1.772 1.00 9.70 178 PRO D CA 1
ATOM 1107 C C . PRO A 1 139 ? -19.130 -2.594 2.973 1.00 8.60 178 PRO D C 1
ATOM 1108 O O . PRO A 1 139 ? -18.665 -3.047 4.021 1.00 11.09 178 PRO D O 1
ATOM 1112 N N . PHE A 1 140 ? -19.368 -1.270 2.833 1.00 7.78 179 PHE D N 1
ATOM 1113 C CA . PHE A 1 140 ? -18.924 -0.294 3.810 1.00 8.27 179 PHE D CA 1
ATOM 1114 C C . PHE A 1 140 ? -20.147 0.286 4.510 1.00 10.03 179 PHE D C 1
ATOM 1115 O O . PHE A 1 140 ? -21.160 0.649 3.890 1.00 10.31 179 PHE D O 1
ATOM 1123 N N . ASN A 1 141 ? -20.034 0.398 5.835 1.00 10.05 180 ASN D N 1
ATOM 112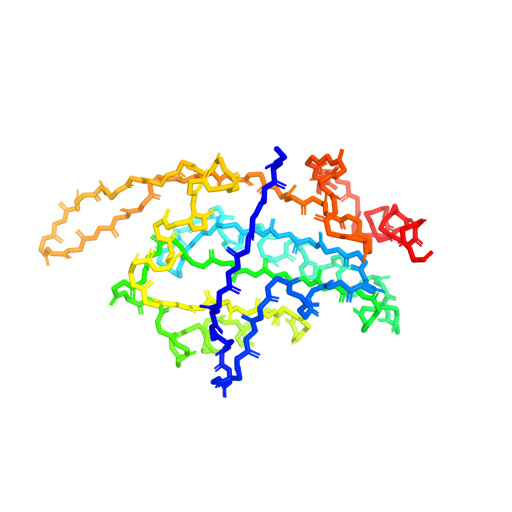4 C CA . ASN A 1 141 ? -21.151 0.900 6.609 1.00 10.09 180 ASN D CA 1
ATOM 1125 C C . ASN A 1 141 ? -21.120 2.440 6.663 1.00 9.09 180 ASN D C 1
ATOM 1126 O O . ASN A 1 141 ? -20.168 3.043 7.170 1.00 10.20 180 ASN D O 1
ATOM 1131 N N . LEU A 1 142 ? -22.230 3.023 6.257 1.00 10.94 181 LEU D N 1
ATOM 1132 C CA . LEU A 1 142 ? -22.512 4.453 6.408 1.00 12.68 181 LEU D CA 1
ATOM 1133 C C . LEU A 1 142 ? -23.468 4.805 7.521 1.00 12.65 181 LEU D C 1
ATOM 1134 O O . LEU A 1 142 ? -23.670 6.010 7.820 1.00 15.44 181 LEU D O 1
ATOM 1139 N N . LYS A 1 143 ? -24.033 3.791 8.211 1.00 13.86 182 LYS D N 1
ATOM 1140 C CA A LYS A 1 143 ? -25.002 4.033 9.327 0.90 16.13 182 LYS D CA 1
ATOM 1141 C CA B LYS A 1 143 ? -25.008 4.038 9.312 0.10 15.84 182 LYS D CA 1
ATOM 1142 C C . LYS A 1 143 ? -24.309 4.339 10.649 1.00 15.92 182 LYS D C 1
ATOM 1143 O O . LYS A 1 143 ? -24.328 3.561 11.620 1.00 18.57 182 LYS D O 1
ATOM 1154 N N . ARG A 1 144 ? -23.644 5.478 10.647 1.00 13.24 183 ARG D N 1
ATOM 1155 C CA . ARG A 1 144 ? -22.888 5.910 11.782 1.00 12.84 183 ARG D CA 1
ATOM 1156 C C . ARG A 1 144 ? -22.406 7.299 11.496 1.00 9.87 183 ARG D C 1
ATOM 1157 O O . ARG A 1 144 ? -22.652 7.781 10.392 1.00 12.79 183 ARG D O 1
ATOM 1165 N N . THR A 1 145 ? -21.766 7.968 12.441 1.00 10.65 184 THR D N 1
ATOM 1166 C CA . THR A 1 145 ? -21.351 9.330 12.156 1.00 9.07 184 THR D CA 1
ATOM 1167 C C . THR A 1 145 ? -20.261 9.356 11.060 1.00 9.08 184 THR D C 1
ATOM 1168 O O . THR A 1 145 ? -19.563 8.370 10.891 1.00 10.47 184 THR D O 1
ATOM 1172 N N . PRO A 1 146 ? -20.156 10.501 10.351 1.00 8.97 185 PRO D N 1
ATOM 1173 C CA . PRO A 1 146 ? -19.065 10.652 9.420 1.00 9.33 185 PRO D CA 1
ATOM 1174 C C . PRO A 1 146 ? -17.693 10.413 10.068 1.00 8.67 185 PRO D C 1
ATOM 1175 O O . PRO A 1 146 ? -16.815 9.830 9.447 1.00 9.58 185 PRO D O 1
ATOM 1179 N N . GLU A 1 147 ? -17.503 10.868 11.343 1.00 9.44 186 GLU D N 1
ATOM 1180 C CA . GLU A 1 147 ? -16.219 10.681 11.995 1.00 8.83 186 GLU D CA 1
ATOM 1181 C C . GLU A 1 147 ? -15.949 9.168 12.224 1.00 8.91 186 GLU D C 1
ATOM 1182 O O . GLU A 1 147 ? -14.799 8.725 12.064 1.00 9.86 186 GLU D O 1
ATOM 1188 N N . GLU A 1 148 ? -16.969 8.434 12.610 1.00 8.47 187 GLU D N 1
ATOM 1189 C CA . GLU A 1 148 ? -16.773 6.963 12.824 1.00 10.51 187 GLU D CA 1
ATOM 1190 C C . GLU A 1 148 ? -16.450 6.251 11.554 1.00 9.02 187 GLU D C 1
ATOM 1191 O O . GLU A 1 148 ? -15.539 5.423 11.474 1.00 9.33 187 GLU D O 1
ATOM 1197 N N . ALA A 1 149 ? -17.108 6.675 10.475 1.00 8.47 188 ALA D N 1
ATOM 1198 C CA . ALA A 1 149 ? -16.816 6.018 9.177 1.00 7.49 188 ALA D CA 1
ATOM 1199 C C . ALA A 1 149 ? -15.414 6.396 8.693 1.00 9.98 188 ALA D C 1
ATOM 1200 O O . ALA A 1 149 ? -14.676 5.575 8.165 1.00 10.19 188 ALA D O 1
ATOM 1202 N N . ALA A 1 150 ? -15.039 7.660 8.918 1.00 8.00 189 ALA D N 1
ATOM 1203 C CA . ALA A 1 150 ? -13.710 8.117 8.562 1.00 8.80 189 ALA D CA 1
ATOM 1204 C C . ALA A 1 150 ? -12.630 7.365 9.326 1.00 9.49 189 ALA D C 1
ATOM 1205 O O . ALA A 1 150 ? -11.586 6.952 8.771 1.00 10.84 189 ALA D O 1
ATOM 1207 N N . ALA A 1 151 ? -12.870 7.162 10.620 1.00 9.45 190 ALA D N 1
ATOM 1208 C CA . ALA A 1 151 ? -11.873 6.422 11.426 1.00 10.56 190 ALA D CA 1
ATOM 1209 C C . ALA A 1 151 ? -11.674 4.979 10.941 1.00 10.94 190 ALA D C 1
ATOM 1210 O O . ALA A 1 151 ? -10.569 4.451 10.876 1.00 13.51 190 ALA D O 1
ATOM 1212 N N . ASP A 1 152 ? -12.787 4.372 10.517 1.00 10.07 191 ASP D N 1
ATOM 1213 C CA . ASP A 1 152 ? -12.736 3.011 9.968 1.00 10.11 191 ASP D CA 1
ATOM 1214 C C . ASP A 1 152 ? -11.922 3.027 8.656 1.00 11.78 191 ASP D C 1
ATOM 1215 O O . ASP A 1 152 ? -10.978 2.233 8.492 1.00 11.39 191 ASP D O 1
ATOM 1220 N N . LEU A 1 153 ? -12.275 3.922 7.751 1.00 10.60 192 LEU D N 1
ATOM 1221 C CA . LEU A 1 153 ? -11.543 3.981 6.483 1.00 10.92 192 LEU D CA 1
ATOM 1222 C C . LEU A 1 153 ? -10.066 4.228 6.672 1.00 10.64 192 LEU D C 1
ATOM 1223 O O . LEU A 1 153 ? -9.214 3.708 5.911 1.00 12.56 192 LEU D O 1
ATOM 1228 N N . LYS A 1 154 ? -9.708 5.086 7.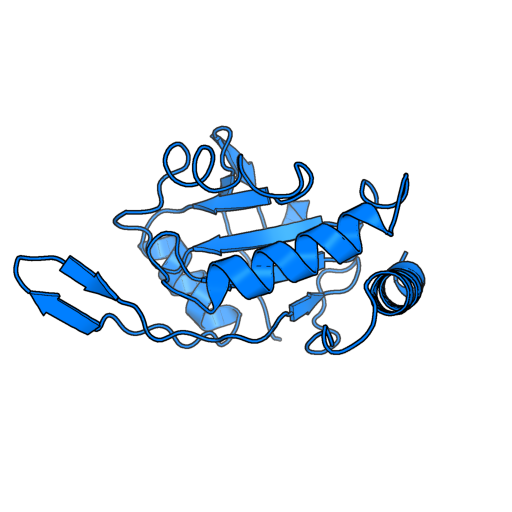633 1.00 11.56 193 LYS D N 1
ATOM 1229 C CA . LYS A 1 154 ? -8.294 5.344 7.920 1.00 12.83 193 LYS D CA 1
ATOM 1230 C C . LYS A 1 154 ? -7.478 4.127 8.279 1.00 14.26 193 LYS D C 1
ATOM 1231 O O . LYS A 1 154 ? -6.233 4.129 8.051 1.00 16.99 193 LYS D O 1
ATOM 1237 N N . ARG A 1 155 ? -8.134 3.084 8.799 1.00 14.60 194 ARG D N 1
ATOM 1238 C CA . ARG A 1 155 ? -7.412 1.830 9.100 1.00 16.98 194 ARG D CA 1
ATOM 1239 C C . ARG A 1 155 ? -6.821 1.167 7.840 1.00 15.01 194 ARG D C 1
ATOM 1240 O O . ARG A 1 155 ? -5.920 0.349 7.946 1.00 22.99 194 ARG D O 1
ATOM 1248 N N . TYR A 1 156 ? -7.332 1.534 6.669 1.00 15.03 195 TYR D N 1
ATOM 1249 C CA . TYR A 1 156 ? -6.944 0.917 5.371 1.00 15.80 195 TYR D CA 1
ATOM 1250 C C . TYR A 1 156 ? -5.907 1.707 4.603 1.00 22.80 195 TYR D C 1
ATOM 1251 O O . TYR A 1 156 ? -5.542 1.319 3.514 1.00 24.83 195 TYR D O 1
ATOM 1260 N N . LEU A 1 157 ? -5.437 2.802 5.218 1.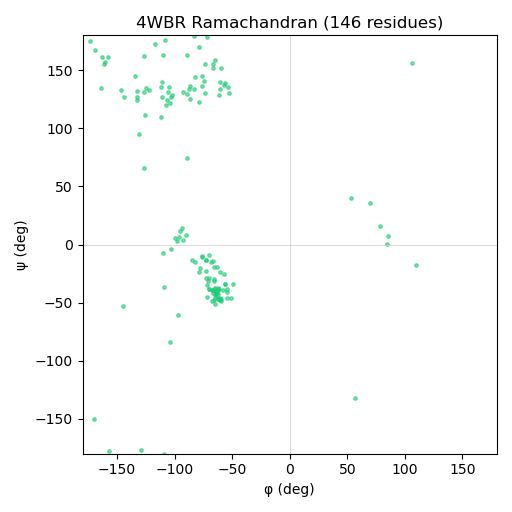00 20.36 196 LEU D N 1
ATOM 1261 C CA . LEU A 1 157 ? -4.299 3.551 4.747 1.00 24.99 196 LEU D CA 1
ATOM 1262 C C . LEU A 1 157 ? -2.943 2.817 4.999 1.00 33.95 196 LEU D C 1
ATOM 1263 O O . LEU A 1 157 ? -2.711 2.088 6.011 1.00 43.39 196 LEU D O 1
#

Nearest PDB structures (foldseek):
  4wbr-assembly1_D  TM=1.006E+00  e=2.971E-35  Bradyrhizobium diazoefficiens USDA 110
  4txo-assembly1_D  TM=9.560E-01  e=5.220E-31  Bradyrhizobium diazoefficiens USDA 110
  4txo-assembly4_H  TM=9.763E-01  e=1.107E-29  Bradyrhizobium diazoefficiens USDA 110
  6n5u-assembly3_C  TM=8.936E-01  e=1.232E-20  Arabidopsis thaliana
  4hde-assembly1_A  TM=8.414E-01  e=1.493E-13  Bacillus anthracis